Protein AF-A0A371XBH9-F1 (afdb_monomer_lite)

Organism: NCBI:txid2294114

Secondary structure (DSSP, 8-state):
--HHHHHHHHHHHHHHHIIIII-HHHHHHHHHHHHHHHHHHHHHHHHHT----HHHHHHHHHHHHHHHHHHHHHHHH-HHHHHHHHHHHHHHHHHHHHHHHHHHHHHHHHHHHHHTT-THHHHHHHHHHHHHTS--

Radius of gyration: 19.18 Å; chains: 1; bounding box: 40×48×52 Å

Foldseek 3Di:
DPPLVVLVVQLVVLCVVCLPPVPLVSNVVSLVSNVVSVVVVVVVCVVVVHDDALVNVVVVVVVLVVVVVVLVVVVVVDVVSCVGCVVSVVVSSVVSVCSVVVVCCVPVNPPCNVVSVVCVVVVVPVVVVVVVVVPD

pLDDT: mean 82.54, std 14.64, range [42.94, 97.19]

Structure (mmCIF, N/CA/C/O backbone):
data_AF-A0A371XBH9-F1
#
_entry.id   AF-A0A371XBH9-F1
#
loop_
_atom_site.group_PDB
_atom_site.id
_atom_site.type_symbol
_atom_site.label_atom_id
_atom_site.label_alt_id
_atom_site.label_comp_id
_atom_site.label_asym_id
_atom_site.label_entity_id
_atom_site.label_seq_id
_atom_site.pdbx_PDB_ins_code
_atom_site.Cartn_x
_atom_site.Cartn_y
_atom_site.Cartn_z
_atom_site.occupancy
_atom_site.B_iso_or_equiv
_atom_site.auth_seq_id
_atom_site.auth_comp_id
_atom_site.auth_asym_id
_atom_site.auth_atom_id
_atom_site.pdbx_PDB_model_num
ATOM 1 N N . MET A 1 1 ? 1.507 0.216 20.083 1.00 56.47 1 MET A N 1
ATOM 2 C CA . MET A 1 1 ? 1.717 0.989 18.838 1.00 56.47 1 MET A CA 1
ATOM 3 C C . MET A 1 1 ? 3.053 0.728 18.125 1.00 56.47 1 MET A C 1
ATOM 5 O O . MET A 1 1 ? 3.083 0.881 16.916 1.00 56.47 1 MET A O 1
ATOM 9 N N . ALA A 1 2 ? 4.134 0.281 18.787 1.00 61.28 2 ALA A N 1
ATOM 10 C CA . ALA A 1 2 ? 5.449 0.124 18.133 1.00 61.28 2 ALA A CA 1
ATOM 11 C C . ALA A 1 2 ? 5.641 -1.148 17.272 1.00 61.28 2 ALA A C 1
ATOM 13 O O . ALA A 1 2 ? 6.471 -1.145 16.369 1.00 61.28 2 ALA A O 1
ATOM 14 N N . ILE A 1 3 ? 4.890 -2.232 17.509 1.00 74.69 3 ILE A N 1
ATOM 15 C CA . ILE A 1 3 ? 5.188 -3.528 16.864 1.00 74.69 3 ILE A CA 1
ATOM 16 C C . ILE A 1 3 ? 4.902 -3.545 15.352 1.00 74.69 3 ILE A C 1
ATOM 18 O O . ILE A 1 3 ? 5.604 -4.208 14.595 1.00 74.69 3 ILE A O 1
ATOM 22 N N . TRP A 1 4 ? 3.932 -2.752 14.886 1.00 81.94 4 TRP A N 1
ATOM 23 C CA . TRP A 1 4 ? 3.574 -2.668 13.464 1.00 81.94 4 TRP A CA 1
ATOM 24 C C . TRP A 1 4 ? 4.617 -1.925 12.623 1.00 81.94 4 TRP A C 1
ATOM 26 O O . TRP A 1 4 ? 4.705 -2.141 11.416 1.00 81.94 4 TRP A O 1
ATOM 36 N N . VAL A 1 5 ? 5.460 -1.104 13.260 1.00 83.62 5 VAL A N 1
ATOM 37 C CA . VAL A 1 5 ? 6.562 -0.395 12.592 1.00 83.62 5 VAL A CA 1
ATOM 38 C C . VAL A 1 5 ? 7.573 -1.384 12.014 1.00 83.62 5 VAL A C 1
ATOM 40 O O . VAL A 1 5 ? 8.131 -1.118 10.957 1.00 83.62 5 VAL A O 1
ATOM 43 N N . ALA A 1 6 ? 7.759 -2.551 12.640 1.00 87.38 6 ALA A N 1
ATOM 44 C CA . ALA A 1 6 ? 8.635 -3.593 12.109 1.00 87.38 6 ALA A CA 1
ATOM 45 C C . ALA A 1 6 ? 8.150 -4.114 10.744 1.00 87.38 6 ALA A C 1
ATOM 47 O O . ALA A 1 6 ? 8.960 -4.278 9.834 1.00 87.38 6 ALA A O 1
ATOM 48 N N . PHE A 1 7 ? 6.835 -4.300 10.571 1.00 89.31 7 PHE A N 1
ATOM 49 C CA . PHE A 1 7 ? 6.248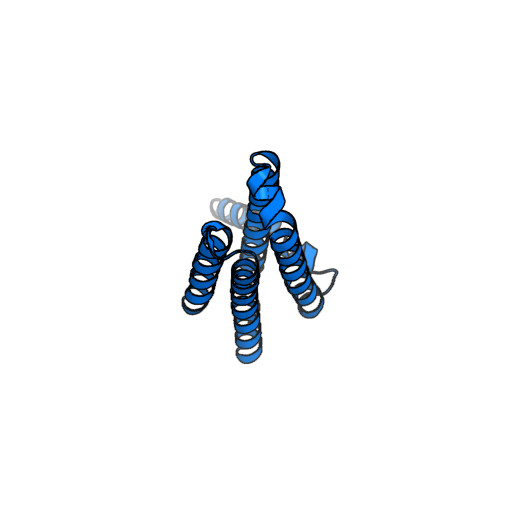 -4.673 9.279 1.00 89.31 7 PHE A CA 1
ATOM 50 C C . PHE A 1 7 ? 6.396 -3.554 8.248 1.00 89.31 7 PHE A C 1
ATOM 52 O O . PHE A 1 7 ? 6.752 -3.828 7.105 1.00 89.31 7 PHE A O 1
ATOM 59 N N . GLY A 1 8 ? 6.195 -2.297 8.657 1.00 87.69 8 GLY A N 1
ATOM 60 C CA . GLY A 1 8 ? 6.431 -1.139 7.791 1.00 87.69 8 GLY A CA 1
ATOM 61 C C . GLY A 1 8 ? 7.890 -1.036 7.336 1.00 87.69 8 GLY A C 1
ATOM 62 O O . GLY A 1 8 ? 8.159 -0.848 6.154 1.00 87.69 8 GLY A O 1
ATOM 63 N N . PHE A 1 9 ? 8.841 -1.231 8.248 1.00 92.06 9 PHE A N 1
ATOM 64 C CA . PHE A 1 9 ? 10.266 -1.231 7.928 1.00 92.06 9 PHE A CA 1
ATOM 65 C C . PHE A 1 9 ? 10.637 -2.382 6.988 1.00 92.06 9 PHE A C 1
ATOM 67 O O . PHE A 1 9 ? 11.289 -2.155 5.970 1.00 92.06 9 PHE A O 1
ATOM 74 N N . ALA A 1 10 ? 10.174 -3.602 7.279 1.00 93.31 10 ALA A N 1
ATOM 75 C CA . ALA A 1 10 ? 10.385 -4.755 6.409 1.00 93.31 10 ALA A CA 1
ATOM 76 C C . ALA A 1 10 ? 9.814 -4.514 5.003 1.00 93.31 10 ALA A C 1
ATOM 78 O O . ALA A 1 10 ? 10.494 -4.784 4.015 1.00 93.31 10 ALA A O 1
ATOM 79 N N . ALA A 1 11 ? 8.611 -3.939 4.906 1.00 93.25 11 ALA A N 1
ATOM 80 C CA . ALA A 1 11 ? 8.008 -3.568 3.633 1.00 93.25 11 ALA A CA 1
ATOM 81 C C . ALA A 1 11 ? 8.876 -2.573 2.854 1.00 93.25 11 ALA A C 1
ATOM 83 O O . ALA A 1 11 ? 9.155 -2.805 1.682 1.00 93.25 11 ALA A O 1
ATOM 84 N N . VAL A 1 12 ? 9.360 -1.506 3.500 1.00 93.50 12 VAL A N 1
ATOM 85 C CA . VAL A 1 12 ? 10.233 -0.508 2.858 1.00 93.50 12 VAL A CA 1
ATOM 86 C C . VAL A 1 12 ? 11.527 -1.144 2.351 1.00 93.50 12 VAL A C 1
ATOM 88 O O . VAL A 1 12 ? 11.932 -0.878 1.222 1.00 93.50 12 VAL A O 1
ATOM 91 N N . VAL A 1 13 ? 12.162 -2.011 3.145 1.00 94.88 13 VAL A N 1
ATOM 92 C CA . VAL A 1 13 ? 13.394 -2.710 2.743 1.00 94.88 13 VAL A CA 1
ATOM 93 C C . VAL A 1 13 ? 13.148 -3.608 1.528 1.00 94.88 13 VAL A C 1
ATOM 95 O O . VAL A 1 13 ? 13.925 -3.568 0.574 1.00 94.88 13 VAL A O 1
ATOM 98 N N . LEU A 1 14 ? 12.061 -4.384 1.539 1.00 94.38 14 LEU A N 1
ATOM 99 C CA . LEU A 1 14 ? 11.693 -5.277 0.439 1.00 94.38 14 LEU A CA 1
ATOM 100 C C . LEU A 1 14 ? 11.354 -4.499 -0.835 1.00 94.38 14 LEU A C 1
ATOM 102 O O . LEU A 1 14 ? 11.862 -4.839 -1.901 1.00 94.38 14 LEU A O 1
ATOM 106 N N . ILE A 1 15 ? 10.576 -3.420 -0.723 1.00 93.06 15 ILE A N 1
ATOM 107 C CA . ILE A 1 15 ? 10.228 -2.559 -1.860 1.00 93.06 15 ILE A CA 1
ATOM 108 C C . ILE A 1 15 ? 11.489 -1.913 -2.433 1.00 93.06 15 ILE A C 1
ATOM 110 O O . ILE A 1 15 ? 11.718 -1.992 -3.636 1.00 93.06 15 ILE A O 1
ATOM 114 N N . ASN A 1 16 ? 12.352 -1.341 -1.590 1.00 93.88 16 ASN A N 1
ATOM 115 C CA . ASN A 1 16 ? 13.606 -0.737 -2.039 1.00 93.88 16 ASN A CA 1
ATOM 116 C C . ASN A 1 16 ? 14.509 -1.756 -2.753 1.00 93.88 16 ASN A C 1
ATOM 118 O O . ASN A 1 16 ? 15.101 -1.451 -3.786 1.00 93.88 16 ASN A O 1
ATOM 122 N N . HIS A 1 17 ? 14.589 -2.985 -2.236 1.00 93.31 17 HIS A N 1
ATOM 123 C CA . HIS A 1 17 ? 15.344 -4.049 -2.891 1.00 93.31 17 HIS A CA 1
ATOM 124 C C . HIS A 1 17 ? 14.708 -4.488 -4.220 1.00 93.31 17 HIS A C 1
ATOM 126 O O . HIS A 1 17 ? 15.426 -4.691 -5.201 1.00 93.31 17 HIS A O 1
ATOM 132 N N . GLY A 1 18 ? 13.377 -4.593 -4.270 1.00 90.38 18 GLY A N 1
ATOM 133 C CA . GLY A 1 18 ? 12.613 -4.955 -5.464 1.00 90.38 18 GLY A CA 1
ATOM 134 C C . GLY A 1 18 ? 12.725 -3.930 -6.589 1.00 90.38 18 GLY A C 1
ATOM 135 O O . GLY A 1 18 ? 12.888 -4.321 -7.740 1.00 90.38 18 GLY A O 1
ATOM 136 N N . LEU A 1 19 ? 12.740 -2.636 -6.251 1.00 89.62 19 LEU A N 1
ATOM 137 C CA . LEU A 1 19 ? 12.969 -1.546 -7.205 1.00 89.62 19 LEU A CA 1
ATOM 138 C C . LEU A 1 19 ? 14.381 -1.563 -7.811 1.00 89.62 19 LEU A C 1
ATOM 140 O O . LEU A 1 19 ? 14.575 -1.067 -8.918 1.00 89.62 19 LEU A O 1
ATOM 144 N N . GLY A 1 20 ? 15.358 -2.111 -7.084 1.00 87.25 20 GLY A N 1
ATOM 145 C CA . GLY A 1 20 ? 16.732 -2.279 -7.546 1.00 87.25 20 GLY A CA 1
ATOM 146 C C . GLY A 1 20 ? 16.942 -3.597 -8.295 1.00 87.25 20 GLY A C 1
ATOM 147 O O . GLY A 1 20 ? 16.632 -3.724 -9.475 1.00 87.25 20 GLY A O 1
ATOM 148 N N . LEU A 1 21 ? 17.538 -4.575 -7.606 1.00 83.25 21 LEU A N 1
ATOM 149 C CA . LEU A 1 21 ? 17.987 -5.844 -8.197 1.00 83.25 21 LEU A CA 1
ATOM 150 C C . LEU A 1 21 ? 17.018 -7.010 -7.957 1.00 83.25 21 LEU A C 1
ATOM 152 O O . LEU A 1 21 ? 17.118 -8.029 -8.636 1.00 83.25 21 LEU A O 1
ATOM 156 N N . GLY A 1 22 ? 16.108 -6.886 -6.988 1.00 81.88 22 GLY A N 1
ATOM 157 C CA . GLY A 1 22 ? 15.222 -7.975 -6.576 1.00 81.88 22 GLY A CA 1
ATOM 158 C C . GLY A 1 22 ? 14.063 -8.231 -7.545 1.00 81.88 22 GLY A C 1
ATOM 159 O O . GLY A 1 22 ? 13.577 -9.357 -7.649 1.00 81.88 22 GLY A O 1
ATOM 160 N N . GLY A 1 23 ? 13.617 -7.205 -8.272 1.00 88.88 23 GLY A N 1
ATOM 161 C CA . GLY A 1 23 ? 12.490 -7.302 -9.195 1.00 88.88 23 GLY A CA 1
ATOM 162 C C . GLY A 1 23 ? 11.143 -7.547 -8.504 1.00 88.88 23 GLY A C 1
ATOM 163 O O . GLY A 1 23 ? 10.978 -7.369 -7.294 1.00 88.88 23 GLY A O 1
ATOM 164 N N . ALA A 1 24 ? 10.156 -7.977 -9.296 1.00 90.00 24 ALA A N 1
ATOM 165 C CA . ALA A 1 24 ? 8.745 -8.011 -8.901 1.00 90.00 24 ALA A CA 1
ATOM 166 C C . ALA A 1 24 ? 8.436 -8.875 -7.665 1.00 90.00 24 ALA A C 1
ATOM 168 O O . ALA A 1 24 ? 7.552 -8.528 -6.890 1.00 90.00 24 ALA A O 1
ATOM 169 N N . VAL A 1 25 ? 9.171 -9.969 -7.437 1.00 93.38 25 VAL A N 1
ATOM 170 C CA . VAL A 1 25 ? 8.936 -10.859 -6.282 1.00 93.38 25 VAL A CA 1
ATOM 171 C C . VAL A 1 25 ? 9.102 -10.111 -4.959 1.00 93.38 25 VAL A C 1
ATOM 173 O O . VAL A 1 25 ? 8.302 -10.287 -4.043 1.00 93.38 25 VAL A O 1
ATOM 176 N N . PHE A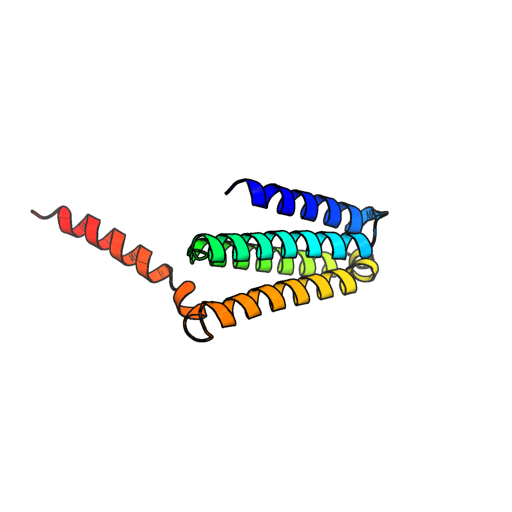 1 26 ? 10.110 -9.243 -4.863 1.00 93.62 26 PHE A N 1
ATOM 177 C CA . PHE A 1 26 ? 10.354 -8.459 -3.653 1.00 93.62 26 PHE A CA 1
ATOM 178 C C . PHE A 1 26 ? 9.376 -7.290 -3.504 1.00 93.62 26 PHE A C 1
ATOM 180 O O . PHE A 1 26 ? 9.060 -6.920 -2.376 1.00 93.62 26 PHE A O 1
ATOM 187 N N . LEU A 1 27 ? 8.840 -6.764 -4.612 1.00 91.88 27 LEU A N 1
ATOM 188 C CA . LEU A 1 27 ? 7.743 -5.791 -4.575 1.00 91.88 27 LEU A CA 1
ATOM 189 C C . LEU A 1 27 ? 6.483 -6.425 -3.969 1.00 91.88 27 LEU A C 1
ATOM 191 O O . LEU A 1 27 ? 5.999 -5.948 -2.942 1.00 91.88 27 LEU A O 1
ATOM 195 N N . PHE A 1 28 ? 6.071 -7.589 -4.487 1.00 94.19 28 PHE A N 1
ATOM 196 C CA . PHE A 1 28 ? 4.943 -8.349 -3.942 1.00 94.19 28 PHE A CA 1
ATOM 197 C C . PHE A 1 28 ? 5.167 -8.761 -2.483 1.00 94.19 28 PHE A C 1
ATOM 199 O O . PHE A 1 28 ? 4.242 -8.715 -1.673 1.00 94.19 28 PHE A O 1
ATOM 206 N N . ALA A 1 29 ? 6.393 -9.143 -2.111 1.00 94.19 29 ALA A N 1
ATOM 207 C CA . ALA A 1 29 ? 6.726 -9.453 -0.722 1.00 94.19 29 ALA A CA 1
ATOM 208 C C . ALA A 1 29 ? 6.598 -8.218 0.186 1.00 94.19 29 ALA A C 1
ATOM 210 O O . ALA A 1 29 ? 6.098 -8.324 1.307 1.00 94.19 29 ALA A O 1
ATOM 211 N N . GLY A 1 30 ? 7.009 -7.046 -0.302 1.00 93.06 30 GLY A N 1
ATOM 212 C CA . GLY A 1 30 ? 6.838 -5.775 0.392 1.00 93.06 30 GLY A CA 1
ATOM 213 C C . GLY A 1 30 ? 5.368 -5.425 0.615 1.00 93.06 30 GLY A C 1
ATOM 214 O O . GLY A 1 30 ? 4.973 -5.136 1.745 1.00 93.06 30 GLY A O 1
ATOM 215 N N . ALA A 1 31 ? 4.533 -5.540 -0.420 1.00 92.56 31 ALA A N 1
ATOM 216 C CA . ALA A 1 31 ? 3.085 -5.377 -0.293 1.00 92.56 31 ALA A CA 1
ATOM 217 C C . ALA A 1 31 ? 2.469 -6.413 0.662 1.00 92.56 31 ALA A C 1
ATOM 219 O O . ALA A 1 31 ? 1.653 -6.069 1.519 1.00 92.56 31 ALA A O 1
ATOM 220 N N . GLY A 1 32 ? 2.922 -7.665 0.592 1.00 94.50 32 GLY A N 1
ATOM 221 C CA . GLY A 1 32 ? 2.541 -8.724 1.522 1.00 94.50 32 GLY A CA 1
ATOM 222 C C . GLY A 1 32 ? 2.853 -8.369 2.977 1.00 94.50 32 GLY A C 1
ATOM 223 O O . GLY A 1 32 ? 2.006 -8.563 3.846 1.00 94.50 32 GLY A O 1
ATOM 224 N N . ALA A 1 33 ? 4.018 -7.779 3.256 1.00 94.56 33 ALA A N 1
ATOM 225 C CA . ALA A 1 33 ? 4.377 -7.321 4.597 1.00 94.56 33 ALA A CA 1
ATOM 226 C C . ALA A 1 33 ? 3.445 -6.204 5.105 1.00 94.56 33 ALA A C 1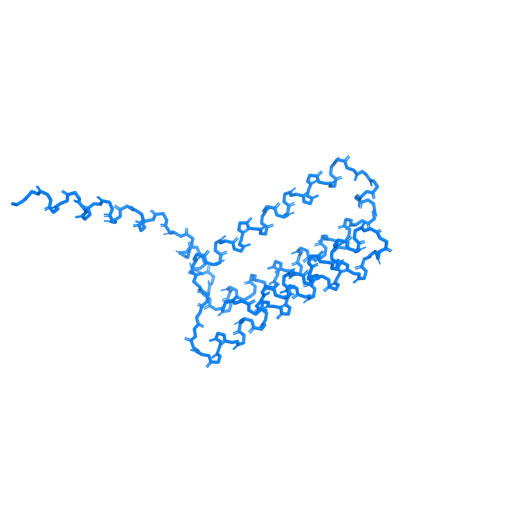
ATOM 228 O O . ALA A 1 33 ? 3.043 -6.233 6.271 1.00 94.56 33 ALA A O 1
ATOM 229 N N . ILE A 1 34 ? 3.042 -5.268 4.235 1.00 92.94 34 ILE A N 1
ATOM 230 C CA . ILE A 1 34 ? 2.046 -4.230 4.563 1.00 92.94 34 ILE A CA 1
ATOM 231 C C . ILE A 1 34 ? 0.703 -4.877 4.914 1.00 92.94 34 ILE A C 1
ATOM 233 O O . ILE A 1 34 ? 0.120 -4.563 5.954 1.00 92.94 34 ILE A O 1
ATOM 237 N N . ILE A 1 35 ? 0.229 -5.808 4.081 1.00 93.31 35 ILE A N 1
ATOM 238 C CA . ILE A 1 35 ? -1.043 -6.511 4.289 1.00 93.31 35 ILE A CA 1
ATOM 239 C C . ILE A 1 35 ? -1.01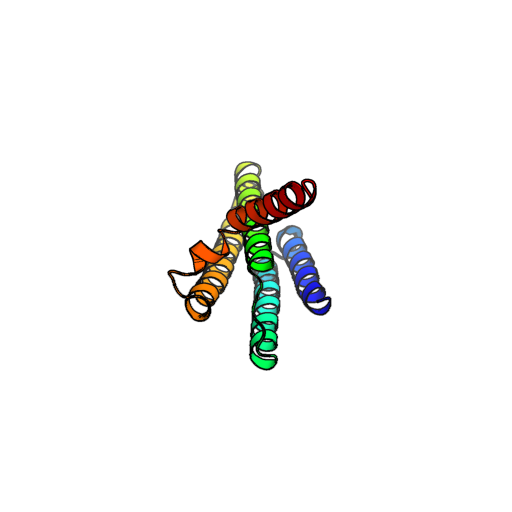0 -7.311 5.593 1.00 93.31 35 ILE A C 1
ATOM 241 O O . ILE A 1 35 ? -1.959 -7.243 6.368 1.00 93.31 35 ILE A O 1
ATOM 245 N N . LEU A 1 36 ? 0.079 -8.024 5.884 1.00 93.56 36 LEU A N 1
ATOM 246 C CA . LEU A 1 36 ? 0.231 -8.775 7.132 1.00 93.56 36 LEU A CA 1
ATOM 247 C C . LEU A 1 36 ? 0.221 -7.861 8.360 1.00 93.56 36 LEU A C 1
ATOM 249 O O . LEU A 1 36 ? -0.446 -8.177 9.345 1.00 93.56 36 LEU A O 1
ATOM 253 N N . GLY A 1 37 ? 0.902 -6.715 8.293 1.00 91.50 37 GLY A N 1
ATOM 254 C CA . GLY A 1 37 ? 0.849 -5.710 9.353 1.00 91.50 37 GLY A CA 1
ATOM 255 C C . GLY A 1 37 ? -0.572 -5.182 9.571 1.00 91.50 37 GLY A C 1
ATOM 256 O O . GLY A 1 37 ? -1.037 -5.097 10.707 1.00 91.50 37 GLY A O 1
ATOM 257 N N . PHE A 1 38 ? -1.295 -4.891 8.487 1.00 89.69 38 PHE A N 1
ATOM 258 C CA . PHE A 1 38 ? -2.687 -4.449 8.546 1.00 89.69 38 PHE A CA 1
ATOM 259 C C . PHE A 1 38 ? -3.616 -5.520 9.136 1.00 89.69 38 PHE A C 1
ATOM 261 O O . PHE A 1 38 ? -4.356 -5.239 10.078 1.00 89.69 38 PHE A O 1
ATOM 268 N N . LEU A 1 39 ? -3.549 -6.757 8.637 1.00 90.38 39 LEU A N 1
ATOM 269 C CA . LEU A 1 39 ? -4.353 -7.879 9.128 1.00 90.38 39 LEU A CA 1
ATOM 270 C C . LEU A 1 39 ? -4.067 -8.181 10.596 1.00 90.38 39 LEU A C 1
ATOM 272 O O . LEU A 1 39 ? -4.996 -8.394 11.371 1.00 90.38 39 LEU A O 1
ATOM 276 N N . GLY A 1 40 ? -2.797 -8.156 11.000 1.00 90.00 40 GLY A N 1
ATOM 277 C CA . GLY A 1 40 ? -2.429 -8.317 12.398 1.00 90.00 40 GLY A CA 1
ATOM 278 C C . GLY A 1 40 ? -3.068 -7.238 13.273 1.00 90.00 40 GLY A C 1
ATOM 279 O O . GLY A 1 40 ? -3.604 -7.553 14.335 1.00 90.00 40 GLY A O 1
ATOM 280 N N . HIS A 1 41 ? -3.075 -5.984 12.816 1.00 88.31 41 HIS A N 1
ATOM 281 C CA . HIS A 1 41 ? -3.718 -4.893 13.542 1.00 88.31 41 HIS A CA 1
ATOM 282 C C . HIS A 1 41 ? -5.234 -5.115 13.643 1.00 88.31 41 HIS A C 1
ATOM 284 O O . HIS A 1 41 ? -5.799 -4.972 14.725 1.00 88.31 41 HIS A O 1
ATOM 290 N N . VAL A 1 42 ? -5.887 -5.548 12.559 1.00 88.31 42 VAL A N 1
ATOM 291 C CA . VAL A 1 42 ? -7.314 -5.918 12.559 1.00 88.31 42 VAL A CA 1
ATOM 292 C C . VAL A 1 42 ? -7.609 -7.032 13.569 1.00 88.31 42 VAL A C 1
ATOM 294 O O . VAL A 1 42 ? -8.572 -6.925 14.323 1.00 88.31 42 VAL A O 1
ATOM 297 N N . ILE A 1 43 ? -6.781 -8.079 13.623 1.00 89.00 43 ILE A N 1
ATOM 298 C CA . ILE A 1 43 ? -6.952 -9.198 14.561 1.00 89.00 43 ILE A CA 1
ATOM 299 C C . ILE A 1 43 ? -6.790 -8.725 16.006 1.00 89.00 43 ILE A C 1
ATOM 301 O O . ILE A 1 43 ? -7.624 -9.046 16.847 1.00 89.00 43 ILE A O 1
ATOM 305 N N . VAL A 1 44 ? -5.753 -7.937 16.302 1.00 90.06 44 VAL A N 1
ATOM 306 C CA . VAL A 1 44 ? -5.552 -7.357 17.639 1.00 90.06 44 VAL A CA 1
ATOM 307 C C . VAL A 1 44 ? -6.757 -6.501 18.027 1.00 90.06 44 VAL A C 1
ATOM 309 O O . VAL A 1 44 ? -7.298 -6.674 19.115 1.00 90.06 44 VAL A O 1
ATOM 312 N N . ASN A 1 45 ? -7.244 -5.659 17.117 1.00 88.19 45 ASN A N 1
ATOM 313 C CA . ASN A 1 45 ? -8.449 -4.867 17.337 1.00 88.19 45 ASN A CA 1
ATOM 314 C C . ASN A 1 45 ? -9.676 -5.739 17.639 1.00 88.19 45 ASN A C 1
ATOM 316 O O . ASN A 1 45 ? -10.413 -5.457 18.581 1.00 88.19 45 ASN A O 1
ATOM 320 N N . ALA A 1 46 ? -9.857 -6.844 16.914 1.00 87.06 46 ALA A N 1
ATOM 321 C CA . ALA A 1 46 ? -10.939 -7.789 17.173 1.00 87.06 46 ALA A CA 1
ATOM 322 C C . ALA A 1 46 ? -10.816 -8.476 18.548 1.00 87.06 46 ALA A C 1
ATOM 324 O O . ALA A 1 46 ? -11.817 -8.625 19.243 1.00 87.06 46 ALA A O 1
ATOM 325 N N . VAL A 1 47 ? -9.603 -8.862 18.962 1.00 92.31 47 VAL A N 1
ATOM 326 C CA . VAL A 1 47 ? -9.346 -9.525 20.255 1.00 92.31 47 VAL A CA 1
ATOM 327 C C . VAL A 1 47 ? -9.573 -8.578 21.434 1.00 92.31 47 VAL A C 1
ATOM 329 O O . VAL A 1 47 ? -10.152 -8.982 22.439 1.00 92.31 47 VAL A O 1
ATOM 332 N N . TYR A 1 48 ? -9.139 -7.322 21.317 1.00 90.19 48 TYR A N 1
ATOM 333 C CA . TYR A 1 48 ? -9.260 -6.324 22.384 1.00 90.19 48 TYR A CA 1
ATOM 334 C C . TYR A 1 48 ? -10.535 -5.472 22.295 1.00 90.19 48 TYR A C 1
ATOM 336 O O . TYR A 1 48 ? -10.695 -4.543 23.084 1.00 90.19 48 TYR A O 1
ATOM 344 N N . ALA A 1 49 ? -11.445 -5.783 21.364 1.00 86.81 49 ALA A N 1
ATOM 345 C CA . ALA A 1 49 ? -12.664 -5.016 21.095 1.00 86.81 49 ALA A CA 1
ATOM 346 C C . ALA A 1 49 ? -12.405 -3.512 20.851 1.00 86.81 49 ALA A C 1
ATOM 348 O O . ALA A 1 49 ? -13.198 -2.654 21.238 1.00 86.81 49 ALA A O 1
ATOM 349 N N . THR A 1 50 ? -11.286 -3.195 20.196 1.00 86.06 50 THR A N 1
ATOM 350 C CA . THR A 1 50 ? -10.915 -1.841 19.769 1.00 86.06 50 THR A CA 1
ATOM 351 C C . THR A 1 50 ? -11.133 -1.671 18.268 1.00 86.06 50 THR A C 1
ATOM 353 O O . THR A 1 50 ? -11.286 -2.637 17.524 1.00 86.06 50 THR A O 1
ATOM 356 N N . THR A 1 51 ? -11.154 -0.428 17.790 1.00 83.31 51 THR A N 1
ATOM 357 C CA . THR A 1 51 ? -11.321 -0.108 16.365 1.00 83.31 51 THR A CA 1
ATOM 358 C C . THR A 1 51 ? -10.262 0.890 15.924 1.00 83.31 51 THR A C 1
ATOM 360 O O . THR A 1 51 ? -9.750 1.649 16.747 1.00 83.31 51 THR A O 1
ATOM 363 N N . PHE A 1 52 ? -9.973 0.944 14.621 1.00 82.38 52 PHE A N 1
ATOM 364 C CA . PHE A 1 52 ? -9.185 2.052 14.079 1.00 82.38 52 PHE A CA 1
ATOM 365 C C . PHE A 1 52 ? -9.891 3.376 14.346 1.00 82.38 52 PHE A C 1
ATOM 367 O O . PHE A 1 52 ? -11.104 3.503 14.150 1.00 82.38 52 PHE A O 1
ATOM 374 N N . THR A 1 53 ? -9.119 4.369 14.763 1.00 83.19 53 THR A N 1
ATOM 375 C CA . THR A 1 53 ? -9.631 5.726 14.919 1.00 83.19 53 THR A CA 1
ATOM 376 C C . THR A 1 53 ? -9.821 6.384 13.544 1.00 83.19 53 THR A C 1
ATOM 378 O O . THR A 1 53 ? -9.088 6.074 12.597 1.00 83.19 53 THR A O 1
ATOM 381 N N . PRO A 1 54 ? -10.754 7.346 13.406 1.00 77.50 54 PRO A N 1
ATOM 382 C CA . PRO A 1 54 ? -10.917 8.098 12.159 1.00 77.50 54 PRO A CA 1
ATOM 383 C C . PRO A 1 54 ? -9.623 8.787 11.702 1.00 77.50 54 PRO A C 1
ATOM 385 O O . PRO A 1 54 ? -9.328 8.839 10.511 1.00 77.50 54 PRO A O 1
ATOM 388 N N . ARG A 1 55 ? -8.806 9.259 12.655 1.00 77.62 55 ARG A N 1
ATOM 389 C CA . ARG A 1 55 ? -7.517 9.917 12.388 1.00 77.62 55 ARG A CA 1
ATOM 390 C C . ARG A 1 55 ? -6.481 8.956 11.800 1.00 77.62 55 ARG A C 1
ATOM 392 O O . ARG A 1 55 ? -5.773 9.336 10.873 1.00 77.62 55 ARG A O 1
ATOM 399 N N . GLU A 1 56 ? -6.406 7.721 12.295 1.00 82.75 56 GLU A N 1
ATOM 400 C CA . GLU A 1 56 ? -5.508 6.692 11.746 1.00 82.75 56 GLU A CA 1
ATOM 401 C C . GLU A 1 56 ? -5.902 6.301 10.320 1.00 82.75 56 GLU A C 1
ATOM 403 O O . GLU A 1 56 ? -5.035 6.197 9.454 1.00 82.75 56 GLU A O 1
ATOM 408 N N . LEU A 1 57 ? -7.202 6.144 10.053 1.00 82.88 57 LEU A N 1
ATOM 409 C CA . LEU A 1 57 ? -7.703 5.866 8.703 1.00 82.88 57 LEU A CA 1
ATOM 410 C C . LEU A 1 57 ? -7.434 7.029 7.747 1.00 82.88 57 LEU A C 1
ATOM 412 O O . LEU A 1 57 ? -7.001 6.800 6.619 1.00 82.88 57 LEU A O 1
ATOM 416 N N . ALA A 1 58 ? -7.642 8.269 8.198 1.00 82.25 58 ALA A N 1
ATOM 417 C CA . ALA A 1 58 ? -7.329 9.456 7.412 1.00 82.25 58 ALA A CA 1
ATOM 418 C C . ALA A 1 58 ? -5.835 9.540 7.084 1.00 82.25 58 ALA A C 1
ATOM 420 O O . ALA A 1 58 ? -5.477 9.750 5.926 1.00 82.25 58 ALA A O 1
ATOM 421 N N . LEU A 1 59 ? -4.961 9.304 8.067 1.00 86.06 59 LEU A N 1
ATOM 422 C CA . LEU A 1 59 ? -3.517 9.274 7.849 1.00 86.06 59 LEU A CA 1
ATOM 423 C C . LEU A 1 59 ? -3.120 8.173 6.857 1.00 86.06 59 LEU A C 1
ATOM 425 O O . LEU A 1 59 ? -2.356 8.436 5.931 1.00 86.06 59 LEU A O 1
ATOM 429 N N . ALA A 1 60 ? -3.661 6.963 7.014 1.00 86.44 60 ALA A N 1
ATOM 430 C CA . ALA A 1 60 ? -3.395 5.850 6.107 1.00 86.44 60 ALA A CA 1
ATOM 431 C C . ALA A 1 60 ? -3.836 6.164 4.667 1.00 86.44 60 ALA A C 1
ATOM 433 O O . ALA A 1 60 ? -3.084 5.900 3.729 1.00 86.44 60 ALA A O 1
ATOM 434 N N . LEU A 1 61 ? -5.009 6.783 4.486 1.00 87.75 61 LEU A N 1
ATOM 435 C CA . LEU A 1 61 ? -5.494 7.205 3.172 1.00 87.75 61 LEU A CA 1
ATOM 436 C C . LEU A 1 61 ? -4.596 8.287 2.557 1.00 87.75 61 LEU A C 1
ATOM 438 O O . LEU A 1 61 ? -4.255 8.199 1.381 1.00 87.75 61 LEU A O 1
ATOM 442 N N . VAL A 1 62 ? -4.189 9.290 3.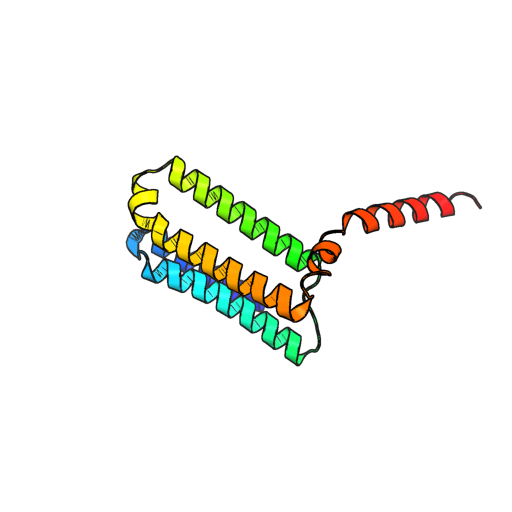341 1.00 90.12 62 VAL A N 1
ATOM 443 C CA . VAL A 1 62 ? -3.285 10.351 2.872 1.00 90.12 62 VAL A CA 1
ATOM 444 C C . VAL A 1 62 ? -1.950 9.758 2.427 1.00 90.12 62 VAL A C 1
ATOM 446 O O . VAL A 1 62 ? -1.494 10.064 1.328 1.00 90.12 62 VAL A O 1
ATOM 449 N N . ILE A 1 63 ? -1.353 8.868 3.225 1.00 91.62 63 ILE A N 1
ATOM 450 C CA . ILE A 1 63 ? -0.108 8.177 2.863 1.00 91.62 63 ILE A CA 1
ATOM 451 C C . ILE A 1 63 ? -0.299 7.374 1.572 1.00 91.62 63 ILE A C 1
ATOM 453 O O . ILE A 1 63 ? 0.523 7.479 0.665 1.00 91.62 63 ILE A O 1
ATOM 457 N N . TYR A 1 64 ? -1.399 6.627 1.451 1.00 91.62 64 TYR A N 1
ATOM 458 C CA . TYR A 1 64 ? -1.711 5.855 0.249 1.00 91.62 64 TYR A CA 1
ATOM 459 C C . TYR A 1 64 ? -1.804 6.743 -1.003 1.00 91.62 64 TYR A C 1
ATOM 461 O O . TYR A 1 64 ? -1.187 6.435 -2.022 1.00 91.62 64 TYR A O 1
ATOM 469 N N . VAL A 1 65 ? -2.516 7.873 -0.923 1.00 93.88 65 VAL A N 1
ATOM 470 C CA . VAL A 1 65 ? -2.640 8.835 -2.032 1.00 93.88 65 VAL A CA 1
ATOM 471 C C . VAL A 1 65 ? -1.288 9.449 -2.386 1.00 93.88 65 VAL A C 1
ATOM 473 O O . VAL A 1 65 ? -0.955 9.530 -3.566 1.00 93.88 65 VAL A O 1
ATOM 476 N N . VAL A 1 66 ? -0.486 9.842 -1.392 1.00 96.38 66 VAL A N 1
ATOM 477 C CA . VAL A 1 66 ? 0.868 10.367 -1.619 1.00 96.38 66 VAL A CA 1
ATOM 478 C C . VAL A 1 66 ? 1.724 9.333 -2.349 1.00 96.38 66 VAL A C 1
ATOM 480 O O . VAL A 1 66 ? 2.322 9.664 -3.368 1.00 96.38 66 VAL A O 1
ATOM 483 N N . CYS A 1 67 ? 1.722 8.072 -1.907 1.00 94.44 67 CYS A N 1
ATOM 484 C CA . CYS A 1 67 ? 2.439 6.991 -2.583 1.00 94.44 67 CYS A CA 1
ATOM 485 C C . CYS A 1 67 ? 1.951 6.774 -4.024 1.00 94.44 67 CYS A C 1
ATOM 487 O O . CYS A 1 67 ? 2.773 6.570 -4.917 1.00 94.44 67 CYS A O 1
ATOM 489 N N . LEU A 1 68 ? 0.641 6.850 -4.268 1.00 94.75 68 LEU A N 1
ATOM 490 C CA . LEU A 1 68 ? 0.050 6.678 -5.597 1.00 94.75 68 LEU A CA 1
ATOM 491 C C . LEU A 1 68 ? 0.438 7.823 -6.547 1.00 94.75 68 LEU A C 1
ATOM 493 O O . LEU A 1 68 ? 0.780 7.577 -7.703 1.00 94.75 68 LEU A O 1
ATOM 497 N N . ILE A 1 69 ? 0.466 9.063 -6.048 1.00 97.19 69 ILE A N 1
ATOM 498 C CA . ILE A 1 69 ? 0.969 10.224 -6.794 1.00 97.19 69 ILE A CA 1
ATOM 499 C C . ILE A 1 69 ? 2.464 10.065 -7.076 1.00 97.19 69 ILE A C 1
ATOM 501 O O . ILE A 1 69 ? 2.884 10.254 -8.215 1.00 97.19 69 ILE A O 1
ATOM 505 N N . SER A 1 70 ? 3.270 9.686 -6.079 1.00 94.75 70 SER A N 1
ATOM 506 C CA . SER A 1 70 ? 4.708 9.454 -6.262 1.00 94.75 70 SER A CA 1
ATOM 507 C C . SER A 1 70 ? 4.986 8.370 -7.300 1.00 94.75 70 SER A C 1
ATOM 509 O O . SER A 1 70 ? 5.861 8.555 -8.142 1.00 94.75 70 SER A O 1
ATOM 511 N N . PHE A 1 71 ? 4.219 7.277 -7.290 1.00 93.94 71 PHE A N 1
ATOM 512 C CA . PHE A 1 71 ? 4.289 6.241 -8.317 1.00 93.94 71 PHE A CA 1
ATOM 513 C C . PHE A 1 71 ? 3.943 6.800 -9.701 1.00 93.94 71 PHE A C 1
ATOM 515 O O . PHE A 1 71 ? 4.724 6.626 -10.634 1.00 93.94 71 PHE A O 1
ATOM 522 N N . GLY A 1 72 ? 2.836 7.539 -9.828 1.00 94.25 72 GLY A N 1
ATOM 523 C CA . GLY A 1 72 ? 2.452 8.187 -11.083 1.00 94.25 72 GLY A CA 1
ATOM 524 C C . GLY A 1 72 ? 3.552 9.107 -11.621 1.00 94.25 72 GLY A C 1
ATOM 525 O O . GLY A 1 72 ? 3.972 8.968 -12.767 1.00 94.25 72 GLY A O 1
ATOM 526 N N . VAL A 1 73 ? 4.100 9.980 -10.776 1.00 96.69 73 VAL A N 1
ATOM 527 C CA . VAL A 1 73 ? 5.215 10.865 -11.140 1.00 96.69 73 VAL A CA 1
ATOM 528 C C . VAL A 1 73 ? 6.449 10.061 -11.561 1.00 96.69 73 VAL A C 1
ATOM 530 O O . VAL A 1 73 ? 7.011 10.341 -12.616 1.00 96.69 73 VAL A O 1
ATOM 533 N N . ALA A 1 74 ? 6.841 9.029 -10.809 1.00 93.00 74 ALA A N 1
ATOM 534 C CA . ALA A 1 74 ? 7.986 8.184 -11.156 1.00 93.00 74 ALA A CA 1
ATOM 535 C C . ALA A 1 74 ? 7.811 7.504 -12.525 1.00 93.00 74 ALA A C 1
ATOM 537 O O . ALA A 1 74 ? 8.734 7.505 -13.335 1.00 93.00 74 ALA A O 1
ATOM 538 N N . THR A 1 75 ? 6.610 6.996 -12.825 1.00 92.81 75 THR A N 1
ATOM 539 C CA . THR A 1 75 ? 6.312 6.368 -14.125 1.00 92.81 75 THR A CA 1
ATOM 540 C C . THR A 1 75 ? 6.329 7.348 -15.297 1.00 92.81 75 THR A C 1
ATOM 542 O O . THR A 1 75 ? 6.616 6.945 -16.422 1.00 92.81 75 THR A O 1
ATOM 545 N N . LEU A 1 76 ? 6.036 8.628 -15.050 1.00 95.00 76 LEU A N 1
ATOM 546 C CA . LEU A 1 76 ? 6.073 9.676 -16.071 1.00 95.00 76 LEU A CA 1
ATOM 547 C C . LEU A 1 76 ? 7.487 10.219 -16.304 1.00 95.00 76 LEU A C 1
ATOM 549 O O . LEU A 1 76 ? 7.808 10.608 -17.425 1.00 95.00 76 LEU A O 1
ATOM 553 N N . LEU A 1 77 ? 8.318 10.260 -15.260 1.00 96.19 77 LEU A N 1
ATOM 554 C CA . LEU A 1 77 ? 9.681 10.789 -15.333 1.00 96.19 77 LEU A CA 1
ATOM 555 C C . LEU A 1 77 ? 10.686 9.777 -15.895 1.00 96.19 77 LEU A C 1
ATOM 557 O O . LEU A 1 77 ? 11.622 10.183 -16.582 1.00 96.19 77 LEU A O 1
ATOM 561 N N . ASP A 1 78 ? 10.501 8.483 -15.626 1.00 93.62 78 ASP A N 1
ATOM 562 C CA . ASP A 1 78 ? 11.443 7.436 -16.020 1.00 93.62 78 ASP A CA 1
ATOM 563 C C . ASP A 1 78 ? 10.739 6.278 -16.751 1.00 93.62 78 ASP A C 1
ATOM 565 O O . ASP A 1 78 ? 9.959 5.501 -16.190 1.00 93.62 78 ASP A O 1
ATOM 569 N N . ARG A 1 79 ? 11.049 6.148 -18.048 1.00 90.50 79 ARG A N 1
ATOM 570 C CA . ARG A 1 79 ? 10.496 5.104 -18.920 1.00 90.50 79 ARG A CA 1
ATOM 571 C C . ARG A 1 79 ? 11.056 3.714 -18.593 1.00 90.50 79 ARG A C 1
ATOM 573 O O . ARG A 1 79 ? 10.330 2.733 -18.756 1.00 90.50 79 ARG A O 1
ATOM 580 N N . ASP A 1 80 ? 12.308 3.613 -18.144 1.00 90.44 80 ASP A N 1
ATOM 581 C CA . ASP A 1 80 ? 12.901 2.332 -17.743 1.00 90.44 80 ASP A CA 1
ATOM 582 C C . ASP A 1 80 ? 12.235 1.841 -16.453 1.00 90.44 80 ASP A C 1
ATOM 584 O O . ASP A 1 80 ? 11.761 0.701 -16.406 1.00 90.44 80 ASP A O 1
ATOM 588 N N . PHE A 1 81 ? 12.048 2.738 -15.477 1.00 90.06 81 PHE A N 1
ATOM 589 C CA . PHE A 1 81 ? 11.273 2.461 -14.265 1.00 90.06 81 PHE A CA 1
ATOM 590 C C . PHE A 1 81 ? 9.867 1.942 -14.591 1.00 90.06 81 PHE A C 1
ATOM 592 O O . PHE A 1 81 ? 9.453 0.906 -14.060 1.00 90.06 81 PHE A O 1
ATOM 599 N N . ALA A 1 82 ? 9.147 2.629 -15.486 1.00 89.81 82 ALA A N 1
ATOM 600 C CA . ALA A 1 82 ? 7.806 2.227 -15.894 1.00 89.81 82 ALA A CA 1
ATOM 601 C C . ALA A 1 82 ? 7.807 0.836 -16.546 1.00 89.81 82 ALA A C 1
ATOM 603 O O . ALA A 1 82 ? 7.035 -0.033 -16.153 1.00 89.81 82 ALA A O 1
ATOM 604 N N . SER A 1 83 ? 8.708 0.578 -17.495 1.00 91.00 83 SER A N 1
ATOM 605 C CA . SER A 1 83 ? 8.742 -0.706 -18.207 1.00 91.00 83 SER A CA 1
ATOM 606 C C . SER A 1 83 ? 8.976 -1.916 -17.293 1.00 91.00 83 SER A C 1
ATOM 608 O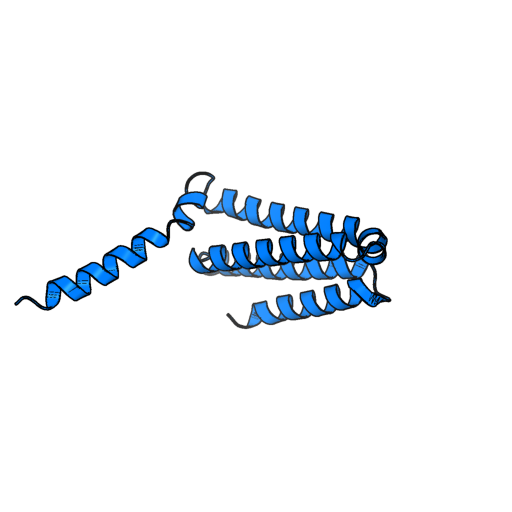 O . SER A 1 83 ? 8.454 -2.997 -17.563 1.00 91.00 83 SER A O 1
ATOM 610 N N . ARG A 1 84 ? 9.720 -1.734 -16.195 1.00 89.38 84 ARG A N 1
ATOM 611 C CA . ARG A 1 84 ? 10.101 -2.817 -15.277 1.00 89.38 84 ARG A CA 1
ATOM 612 C C . ARG A 1 84 ? 9.130 -2.997 -14.119 1.00 89.38 84 ARG A C 1
ATOM 614 O O . ARG A 1 84 ? 8.837 -4.127 -13.741 1.00 89.38 84 ARG A O 1
ATOM 621 N N . ASN A 1 85 ? 8.640 -1.897 -13.549 1.00 91.19 85 ASN A N 1
ATOM 622 C CA . ASN A 1 85 ? 7.947 -1.922 -12.259 1.00 91.19 85 ASN A CA 1
ATOM 623 C C . ASN A 1 85 ? 6.450 -1.620 -12.357 1.00 91.19 85 ASN A C 1
ATOM 625 O O . ASN A 1 85 ? 5.717 -1.909 -11.412 1.00 91.19 85 ASN A O 1
ATOM 629 N N . PHE A 1 86 ? 5.974 -1.060 -13.476 1.00 92.25 86 PHE A N 1
ATOM 630 C CA . PHE A 1 86 ? 4.604 -0.551 -13.579 1.00 92.25 86 PHE A CA 1
ATOM 631 C C . PHE A 1 86 ? 3.550 -1.612 -13.272 1.00 92.25 86 PHE A C 1
ATOM 633 O O . PHE A 1 86 ? 2.642 -1.351 -12.488 1.00 92.25 86 PHE A O 1
ATOM 640 N N . LEU A 1 87 ? 3.672 -2.808 -13.855 1.00 93.75 87 LEU A N 1
ATOM 641 C CA . LEU A 1 87 ? 2.674 -3.865 -13.685 1.00 93.75 87 LEU A CA 1
ATOM 642 C C . LEU A 1 87 ? 2.634 -4.363 -12.234 1.00 93.75 87 LEU A C 1
ATOM 644 O O . LEU A 1 87 ? 1.558 -4.431 -11.647 1.00 93.75 87 LEU A O 1
ATOM 648 N N . ALA A 1 88 ? 3.801 -4.649 -11.648 1.00 92.50 88 ALA A N 1
ATOM 649 C CA . ALA A 1 88 ? 3.908 -5.139 -10.275 1.00 92.50 88 ALA A CA 1
ATOM 650 C C . ALA A 1 88 ? 3.380 -4.111 -9.263 1.00 92.50 88 ALA A C 1
ATOM 652 O O . ALA A 1 88 ? 2.481 -4.424 -8.488 1.00 92.50 88 ALA A O 1
ATOM 653 N N . LEU A 1 89 ? 3.851 -2.861 -9.337 1.00 93.12 89 LEU A N 1
ATOM 654 C CA . LEU A 1 89 ? 3.411 -1.804 -8.424 1.00 93.12 89 LEU A CA 1
ATOM 655 C C . LEU A 1 89 ? 1.927 -1.468 -8.601 1.00 93.12 89 LEU A C 1
ATOM 657 O O . LEU A 1 89 ? 1.229 -1.266 -7.611 1.00 93.12 89 LEU A O 1
ATOM 661 N N . SER A 1 90 ? 1.412 -1.448 -9.836 1.00 94.50 90 SER A N 1
ATOM 662 C CA . SER A 1 90 ? -0.023 -1.228 -10.073 1.00 94.50 90 SER A CA 1
ATOM 663 C C . SER A 1 90 ? -0.866 -2.336 -9.448 1.00 94.50 90 SER A C 1
ATOM 665 O O . SER A 1 90 ? -1.882 -2.048 -8.817 1.00 94.50 90 SER A O 1
ATOM 667 N N . ALA A 1 91 ? -0.440 -3.594 -9.592 1.00 95.12 91 ALA A N 1
ATOM 668 C CA . ALA A 1 91 ? -1.105 -4.723 -8.955 1.00 95.12 91 ALA A CA 1
ATOM 669 C C . ALA A 1 91 ? -1.081 -4.590 -7.424 1.00 95.12 91 ALA A C 1
ATOM 671 O O . ALA A 1 91 ? -2.128 -4.742 -6.796 1.00 95.12 91 ALA A O 1
ATOM 672 N N . ASP A 1 92 ? 0.059 -4.222 -6.833 1.00 92.56 92 ASP A N 1
ATOM 673 C CA . ASP A 1 92 ? 0.186 -4.007 -5.387 1.00 92.56 92 ASP A CA 1
ATOM 674 C C . ASP A 1 92 ? -0.746 -2.904 -4.877 1.00 92.56 92 ASP A C 1
ATOM 676 O O . ASP A 1 92 ? -1.481 -3.117 -3.909 1.00 92.56 92 ASP A O 1
ATOM 680 N N . PHE A 1 93 ? -0.785 -1.748 -5.548 1.00 94.94 93 PHE A N 1
ATOM 681 C CA . PHE A 1 93 ? -1.702 -0.663 -5.185 1.00 94.94 93 PHE A CA 1
ATOM 682 C C . PHE A 1 93 ? -3.163 -1.116 -5.244 1.00 94.94 93 PHE A C 1
ATOM 684 O O . PHE A 1 93 ? -3.917 -0.868 -4.303 1.00 94.94 93 PHE A O 1
ATOM 691 N N . ILE A 1 94 ? -3.560 -1.826 -6.305 1.00 96.06 94 ILE A N 1
ATOM 692 C CA . ILE A 1 94 ? -4.924 -2.352 -6.440 1.00 96.06 94 ILE A CA 1
ATOM 693 C C . ILE A 1 94 ? -5.245 -3.310 -5.293 1.00 96.06 94 ILE A C 1
ATOM 695 O O . ILE A 1 94 ? -6.290 -3.170 -4.661 1.00 96.06 94 ILE A O 1
ATOM 699 N N . VAL A 1 95 ? -4.358 -4.261 -4.995 1.00 95.75 95 VAL A N 1
ATOM 700 C CA . VAL A 1 95 ? -4.583 -5.255 -3.938 1.00 95.75 95 VAL A CA 1
ATOM 701 C C . VAL A 1 95 ? -4.691 -4.582 -2.571 1.00 95.75 95 VAL A C 1
ATOM 703 O O . VAL A 1 95 ? -5.651 -4.843 -1.845 1.00 95.75 95 VAL A O 1
ATOM 706 N N . ILE A 1 96 ? -3.767 -3.680 -2.229 1.00 93.38 96 ILE A N 1
ATOM 707 C CA . ILE A 1 96 ? -3.802 -2.939 -0.960 1.00 93.38 96 ILE A CA 1
ATOM 708 C C . ILE A 1 96 ? -5.102 -2.131 -0.860 1.00 93.38 96 ILE A C 1
ATOM 710 O O . ILE A 1 96 ? -5.798 -2.209 0.155 1.00 93.38 96 ILE A O 1
ATOM 714 N N . GLY A 1 97 ? -5.469 -1.410 -1.922 1.00 91.81 97 GLY A N 1
ATOM 715 C CA . GLY A 1 97 ? -6.710 -0.642 -1.983 1.00 91.81 97 GLY A CA 1
ATOM 716 C C . GLY A 1 97 ? -7.946 -1.517 -1.770 1.00 91.81 97 GLY A C 1
ATOM 717 O O . GLY A 1 97 ? -8.783 -1.202 -0.928 1.00 91.81 97 GLY A O 1
ATOM 718 N N . VAL A 1 98 ? -8.042 -2.651 -2.468 1.00 94.69 98 VAL A N 1
ATOM 719 C CA . VAL A 1 98 ? -9.158 -3.602 -2.336 1.00 94.69 98 VAL A CA 1
ATOM 720 C C . VAL A 1 98 ? -9.252 -4.159 -0.918 1.00 94.69 98 VAL A C 1
ATOM 722 O O . VAL A 1 98 ? -10.350 -4.198 -0.362 1.00 94.69 98 VAL A O 1
ATOM 725 N N . VAL A 1 99 ? -8.132 -4.555 -0.307 1.00 92.06 99 VAL A N 1
ATOM 726 C CA . VAL A 1 99 ? -8.103 -5.089 1.066 1.00 92.06 99 VAL A CA 1
ATOM 727 C C . VAL A 1 99 ? -8.612 -4.050 2.065 1.00 92.06 99 VAL A C 1
ATOM 729 O O . VAL A 1 99 ? -9.492 -4.350 2.875 1.00 92.06 99 VAL A O 1
ATOM 732 N N . VAL A 1 100 ? -8.111 -2.816 1.982 1.00 87.06 100 VAL A N 1
ATOM 733 C CA . VAL A 1 100 ? -8.506 -1.735 2.895 1.00 87.06 100 VAL A CA 1
ATOM 734 C C . VAL A 1 100 ? -9.967 -1.339 2.682 1.00 87.06 100 VAL A C 1
ATOM 736 O O . VAL A 1 100 ? -10.717 -1.241 3.652 1.00 87.06 100 VAL A O 1
ATOM 739 N N . ILE A 1 101 ? -10.412 -1.168 1.434 1.00 87.56 101 ILE A N 1
ATOM 740 C CA . ILE A 1 101 ? -11.810 -0.831 1.118 1.00 87.56 101 ILE A CA 1
ATOM 741 C C . ILE A 1 101 ? -12.752 -1.932 1.613 1.00 87.56 101 ILE A C 1
ATOM 743 O O . ILE A 1 101 ? -13.768 -1.633 2.238 1.00 87.56 101 ILE A O 1
ATOM 747 N N . THR A 1 102 ? -12.404 -3.201 1.391 1.00 88.25 102 THR A N 1
ATOM 748 C CA . THR A 1 102 ? -13.194 -4.345 1.870 1.00 88.25 102 THR A CA 1
ATOM 749 C C . THR A 1 102 ? -13.323 -4.313 3.389 1.00 88.25 102 THR A C 1
ATOM 751 O O . THR A 1 102 ? -14.431 -4.434 3.912 1.00 88.25 102 THR A O 1
ATOM 754 N N . TYR A 1 103 ? -12.220 -4.065 4.104 1.00 85.88 103 TYR A N 1
ATOM 755 C CA . TYR A 1 103 ? -12.256 -3.877 5.552 1.00 85.88 103 TYR A CA 1
ATOM 756 C C . TYR A 1 103 ? -13.188 -2.726 5.957 1.00 85.88 103 TYR A C 1
ATOM 758 O O . TYR A 1 103 ? -14.035 -2.898 6.834 1.00 85.88 103 TYR A O 1
ATOM 766 N N . MET A 1 104 ? -13.081 -1.567 5.301 1.00 82.06 104 MET A N 1
ATOM 767 C CA . MET A 1 104 ? -13.925 -0.413 5.616 1.00 82.06 104 MET A CA 1
ATOM 768 C C . MET A 1 104 ? -15.415 -0.701 5.390 1.00 82.06 104 MET A C 1
ATOM 770 O O . MET A 1 104 ? -16.241 -0.301 6.211 1.00 82.06 104 MET A O 1
ATOM 774 N N . ILE A 1 105 ? -15.763 -1.415 4.315 1.00 84.94 105 ILE A N 1
ATOM 775 C CA . ILE A 1 105 ? -17.143 -1.818 4.017 1.00 84.94 105 ILE A CA 1
ATOM 776 C C . ILE A 1 105 ? -17.676 -2.757 5.102 1.00 84.94 105 ILE A C 1
ATOM 778 O O . ILE A 1 105 ? -18.778 -2.530 5.598 1.00 84.94 105 ILE A O 1
ATOM 782 N N . ILE A 1 106 ? -16.902 -3.778 5.484 1.00 82.81 106 ILE A N 1
ATOM 783 C CA . ILE A 1 106 ? -17.312 -4.763 6.495 1.00 82.81 106 ILE A CA 1
ATOM 784 C C . ILE A 1 106 ? -17.470 -4.103 7.869 1.00 82.81 106 ILE A C 1
ATOM 786 O O . ILE A 1 106 ? -18.424 -4.397 8.583 1.00 82.81 106 ILE A O 1
ATOM 790 N N . HIS A 1 107 ? -16.548 -3.213 8.245 1.00 74.50 107 HIS A N 1
ATOM 791 C CA . HIS A 1 107 ? -16.478 -2.690 9.607 1.00 74.50 107 HIS A CA 1
ATOM 792 C C . HIS A 1 107 ? -17.333 -1.434 9.838 1.00 74.50 107 HIS A C 1
ATOM 794 O O . HIS A 1 107 ? -18.025 -1.334 10.848 1.00 74.50 107 HIS A O 1
ATOM 800 N N . PHE A 1 108 ? -17.312 -0.468 8.914 1.00 69.31 108 PHE A N 1
ATOM 801 C CA . PHE A 1 108 ? -18.040 0.801 9.068 1.00 69.31 108 PHE A CA 1
ATOM 802 C C . PHE A 1 108 ? -19.351 0.842 8.269 1.00 69.31 108 PHE A C 1
ATOM 804 O O . PHE A 1 108 ? -20.238 1.644 8.573 1.00 69.31 108 PHE A O 1
ATOM 811 N N . GLY A 1 109 ? -19.501 -0.012 7.254 1.00 69.19 109 GLY A N 1
ATOM 812 C CA . GLY A 1 109 ? -20.578 0.080 6.273 1.00 69.19 109 GLY A CA 1
ATOM 813 C C . GLY A 1 109 ? -20.348 1.194 5.240 1.00 69.19 109 GLY A C 1
ATOM 814 O O . GLY A 1 109 ? -19.610 2.156 5.460 1.00 69.19 109 GLY A O 1
ATOM 815 N N . VAL A 1 110 ? -21.031 1.090 4.096 1.00 61.53 110 VAL A N 1
ATOM 816 C CA . VAL A 1 110 ? -20.870 1.988 2.927 1.00 61.53 110 VAL A CA 1
ATOM 817 C C . VAL A 1 110 ? -21.222 3.457 3.234 1.00 61.53 110 VAL A C 1
ATOM 819 O O . VAL A 1 110 ? -20.747 4.367 2.566 1.00 61.53 110 VAL A O 1
ATOM 822 N N . ARG A 1 111 ? -22.061 3.714 4.250 1.00 55.91 111 ARG A N 1
ATOM 823 C CA . ARG A 1 111 ? -22.556 5.064 4.593 1.00 55.91 111 ARG A CA 1
ATOM 824 C C . ARG A 1 111 ? -21.727 5.811 5.646 1.00 55.91 111 ARG A C 1
ATOM 826 O O . ARG A 1 111 ? -21.666 7.034 5.576 1.00 55.91 111 ARG A O 1
ATOM 833 N N . ARG A 1 112 ? -21.105 5.130 6.619 1.00 57.81 112 ARG A N 1
ATOM 834 C CA . ARG A 1 112 ? -20.321 5.800 7.687 1.00 57.81 112 ARG A CA 1
ATOM 835 C C . ARG A 1 112 ? -18.873 6.079 7.299 1.00 57.81 112 ARG A C 1
ATOM 837 O O . ARG A 1 112 ? -18.220 6.879 7.957 1.00 57.81 112 ARG A O 1
ATOM 844 N N . THR A 1 113 ? -18.389 5.475 6.219 1.00 56.62 113 THR A N 1
ATOM 845 C CA . THR A 1 113 ? -17.062 5.743 5.647 1.00 56.62 113 THR A CA 1
ATOM 846 C C . THR A 1 113 ? -16.875 7.227 5.337 1.00 56.62 113 THR A C 1
ATOM 848 O O . THR A 1 113 ? -15.836 7.779 5.669 1.00 56.62 113 THR A O 1
ATOM 851 N N . PHE A 1 114 ? -17.904 7.904 4.815 1.00 57.69 114 PHE A N 1
ATOM 852 C CA . PHE A 1 114 ? -17.866 9.349 4.562 1.00 57.69 114 PHE A CA 1
ATOM 853 C C . PHE A 1 114 ? -17.938 10.200 5.837 1.00 57.69 114 PHE A C 1
ATOM 855 O O . PHE A 1 114 ? -17.292 11.238 5.910 1.00 57.69 114 PHE A O 1
ATOM 862 N N . GLN A 1 115 ? -18.665 9.746 6.864 1.00 56.84 115 GLN A N 1
ATOM 863 C CA . GLN A 1 115 ? -18.749 10.449 8.152 1.00 56.84 115 GLN A CA 1
ATOM 864 C C . GLN A 1 115 ? -17.433 10.385 8.940 1.00 56.84 115 GLN A C 1
ATOM 866 O O . GLN A 1 115 ? -17.119 11.319 9.666 1.00 56.84 115 GLN A O 1
ATOM 871 N N . ALA A 1 116 ? -16.631 9.329 8.768 1.00 55.62 116 ALA A N 1
ATOM 872 C CA . ALA A 1 116 ? -15.303 9.236 9.380 1.00 55.62 116 ALA A CA 1
ATOM 873 C C . ALA A 1 116 ? -14.310 10.287 8.838 1.00 55.62 116 ALA A C 1
ATOM 875 O O . ALA A 1 116 ? -13.359 10.635 9.533 1.00 55.62 116 ALA A O 1
ATOM 876 N N . PHE A 1 117 ? -14.533 10.812 7.627 1.00 54.69 117 PHE A N 1
ATOM 877 C CA . PHE A 1 117 ? -13.724 11.893 7.052 1.00 54.69 117 PHE A CA 1
ATOM 878 C C . PHE A 1 117 ? -14.251 13.296 7.393 1.00 54.69 117 PHE A C 1
ATOM 880 O O . PHE A 1 117 ? -13.567 14.279 7.114 1.00 54.69 117 PHE A O 1
ATOM 887 N N . ASP A 1 118 ? -15.410 13.413 8.049 1.00 60.22 118 ASP A N 1
ATOM 888 C CA . ASP A 1 118 ? -16.018 14.692 8.449 1.00 60.22 118 ASP A CA 1
ATOM 889 C C . ASP A 1 118 ? -15.432 15.222 9.777 1.00 60.22 118 ASP A C 1
ATOM 891 O O . ASP A 1 118 ? -16.136 15.639 10.692 1.00 60.22 118 ASP A O 1
ATOM 895 N N . VAL A 1 119 ? -14.101 15.180 9.905 1.00 56.75 119 VAL A N 1
ATOM 896 C CA . VAL A 1 119 ? -13.350 15.675 11.079 1.00 56.75 119 VAL A CA 1
ATOM 897 C C . VAL A 1 119 ? -13.294 17.210 11.109 1.00 56.75 119 VAL A C 1
ATOM 899 O O . VAL A 1 119 ? -13.025 17.807 12.148 1.00 56.75 119 VAL A O 1
ATOM 902 N N . ILE A 1 120 ? -13.596 17.879 9.991 1.00 55.81 120 ILE A N 1
ATOM 903 C CA . ILE A 1 120 ? -13.589 19.348 9.900 1.00 55.81 120 ILE A CA 1
ATOM 904 C C . ILE A 1 120 ? -14.636 19.970 10.841 1.00 55.81 120 ILE A C 1
ATOM 906 O O . ILE A 1 120 ? -14.429 21.081 11.328 1.00 55.81 120 ILE A O 1
ATOM 910 N N . ARG A 1 121 ? -15.719 19.249 11.161 1.00 55.97 121 ARG A N 1
ATOM 911 C CA . ARG A 1 121 ? -16.768 19.753 12.056 1.00 55.97 121 ARG A CA 1
ATOM 912 C C . ARG A 1 121 ? -16.308 19.902 13.512 1.00 55.97 121 ARG A C 1
ATOM 914 O O . ARG A 1 121 ? -16.700 20.871 14.153 1.00 55.97 121 ARG A O 1
ATOM 921 N N . ASP A 1 122 ? -15.435 19.018 13.998 1.00 55.94 122 ASP A N 1
ATOM 922 C CA . ASP A 1 122 ? -14.969 19.023 15.398 1.00 55.94 122 ASP A CA 1
ATOM 923 C C . ASP A 1 122 ? -14.020 20.194 15.713 1.00 55.94 122 ASP A C 1
ATOM 925 O O . ASP A 1 122 ? -14.044 20.731 16.819 1.00 55.94 122 ASP A O 1
ATOM 929 N N . PHE A 1 123 ? -13.230 20.667 14.740 1.00 57.25 123 PHE A N 1
ATOM 930 C CA . PHE A 1 123 ? -12.343 21.824 14.948 1.00 57.25 123 PHE A CA 1
ATOM 931 C C . PHE A 1 123 ? -13.111 23.141 15.188 1.00 57.25 123 PHE A C 1
ATOM 933 O O . PHE A 1 123 ? -12.572 24.081 15.777 1.00 57.25 123 PHE A O 1
ATOM 940 N N . GLY A 1 124 ? -14.368 23.229 14.735 1.00 54.97 124 GLY A N 1
ATOM 941 C CA . GLY A 1 124 ? -15.210 24.414 14.912 1.00 54.97 124 GLY A CA 1
ATOM 942 C C . GLY A 1 124 ? -15.788 24.560 16.322 1.00 54.97 124 GLY A C 1
ATOM 943 O O . GLY A 1 124 ? -15.959 25.685 16.794 1.00 54.97 124 GLY A O 1
ATOM 944 N N . ASP A 1 125 ? -16.046 23.450 17.013 1.00 56.97 125 ASP A N 1
ATOM 945 C CA . ASP A 1 125 ? -16.768 23.464 18.290 1.00 56.97 125 ASP A CA 1
ATOM 946 C C . ASP A 1 125 ? -15.838 23.736 19.489 1.00 56.97 125 ASP A C 1
ATOM 948 O O . ASP A 1 125 ? -16.205 24.497 20.392 1.00 56.97 125 ASP A O 1
ATOM 952 N N . GLU A 1 126 ? -14.588 23.248 19.468 1.00 56.12 126 GLU A N 1
ATOM 953 C CA . GLU A 1 126 ? -13.587 23.580 20.501 1.00 56.12 126 GLU A CA 1
ATOM 954 C C . GLU A 1 126 ? -13.266 25.086 20.530 1.00 56.12 126 GLU A C 1
ATOM 956 O O . GLU A 1 126 ? -13.200 25.682 21.608 1.00 56.12 126 GLU A O 1
ATOM 961 N N . SER A 1 127 ? -13.161 25.740 19.366 1.00 56.31 127 SER A N 1
ATOM 962 C CA . SER A 1 127 ? -12.866 27.184 19.277 1.00 56.31 127 SER A CA 1
ATOM 963 C C . SER A 1 127 ? -14.010 28.087 19.767 1.00 56.31 127 SER A C 1
ATOM 965 O O . SER A 1 127 ? -13.776 29.194 20.262 1.00 56.31 127 SER A O 1
ATOM 967 N N . ARG A 1 128 ? -15.261 27.615 19.693 1.00 54.91 128 ARG A N 1
ATOM 968 C CA . ARG A 1 128 ? -16.429 28.341 20.217 1.00 54.91 128 ARG A CA 1
ATOM 969 C C . ARG A 1 128 ? -16.564 28.235 21.733 1.00 54.91 128 ARG A C 1
ATOM 971 O O . ARG A 1 128 ? -16.973 29.207 22.368 1.00 54.91 128 ARG A O 1
ATOM 978 N N . SER A 1 129 ? -16.183 27.103 22.324 1.00 54.75 129 SER A N 1
ATOM 979 C CA . SER A 1 129 ? -16.237 26.915 23.782 1.00 54.75 129 SER A CA 1
ATOM 980 C C . SER A 1 129 ? -15.225 27.774 24.555 1.00 54.75 129 SER A C 1
ATOM 982 O O . SER A 1 129 ? -15.541 28.244 25.647 1.00 54.75 129 SER A O 1
ATOM 984 N N . SER A 1 130 ? -14.046 28.052 23.985 1.00 57.97 130 SER A N 1
ATOM 985 C CA . SER A 1 130 ? -13.015 28.880 24.633 1.00 57.97 130 SER A CA 1
ATOM 986 C C . SER A 1 130 ? -13.352 30.373 24.629 1.00 57.97 130 SER A C 1
ATOM 988 O O . SER A 1 130 ? -12.946 31.100 25.532 1.00 57.97 130 SER A O 1
ATOM 990 N N . THR A 1 131 ? -14.140 30.826 23.651 1.00 57.41 131 THR A N 1
ATOM 991 C CA . THR A 1 131 ? -14.526 32.239 23.518 1.00 57.41 131 THR A CA 1
ATOM 992 C C . THR A 1 131 ? -15.742 32.587 24.390 1.00 57.41 131 THR A C 1
ATOM 994 O O . THR A 1 131 ? -15.839 33.699 24.893 1.00 57.41 131 THR A O 1
ATOM 997 N N . SER A 1 132 ? -16.644 31.630 24.648 1.00 57.03 132 SER A N 1
ATOM 998 C CA . SER A 1 132 ? -17.843 31.851 25.479 1.00 57.03 132 SER A CA 1
ATOM 999 C C . SER A 1 132 ? -17.576 31.844 26.995 1.00 57.03 132 SER A C 1
ATOM 1001 O O . SER A 1 132 ? -18.459 32.225 27.761 1.00 57.03 132 SER A O 1
ATOM 1003 N N . GLY A 1 133 ? -16.401 31.393 27.447 1.00 54.22 133 GLY A N 1
ATOM 1004 C CA . GLY A 1 133 ? -16.023 31.352 28.867 1.00 54.22 133 GLY A CA 1
ATOM 1005 C C . GLY A 1 133 ? -15.318 32.611 29.385 1.00 54.22 133 GLY A C 1
ATOM 1006 O O . GLY A 1 133 ? -15.080 32.711 30.583 1.00 54.22 133 GLY A O 1
ATOM 1007 N N . ALA A 1 134 ? -14.981 33.557 28.503 1.00 57.34 134 ALA A N 1
ATOM 1008 C CA . ALA A 1 134 ? -14.298 34.805 28.857 1.00 57.34 134 ALA A CA 1
ATOM 1009 C C . ALA A 1 134 ? -15.263 35.965 29.182 1.00 57.34 134 ALA A C 1
ATOM 1011 O O . ALA A 1 134 ? -14.816 37.074 29.464 1.00 57.34 134 ALA A O 1
ATOM 1012 N N . GLU A 1 135 ? -16.574 35.713 29.153 1.00 52.50 135 GLU A N 1
ATOM 1013 C CA . GLU A 1 135 ? -17.619 36.703 29.421 1.00 52.50 135 GLU A CA 1
ATOM 1014 C C . GLU A 1 135 ? -18.502 36.248 30.596 1.00 52.50 135 GLU A C 1
ATOM 1016 O O . GLU A 1 135 ? -19.683 35.949 30.430 1.00 52.50 135 GLU A O 1
ATOM 1021 N N . LYS A 1 136 ? -17.910 36.136 31.791 1.00 42.94 136 LYS A N 1
ATOM 1022 C CA . LYS A 1 136 ? -18.614 36.169 33.083 1.00 42.94 136 LYS A CA 1
ATOM 1023 C C . LYS A 1 136 ? -17.737 36.776 34.166 1.00 42.94 136 LYS A C 1
ATOM 1025 O O . LYS A 1 136 ? -16.570 36.344 34.277 1.00 42.94 136 LYS A O 1
#

Sequence (136 aa):
MAIWVAFGFAAVVLINHGLGLGGAVFLFAGAGAIILGFLGHVIVNAVYATTFTPRELALALVIYVVCLISFGVATLLDRDFASRNFLALSADFIVIGVVVITYMIIHFGVRRTFQAFDVIRDFGDESRSSTSGAEK